Protein 1RFE (pdb70)

Structure (mmCIF, N/CA/C/O backbone):
data_1RFE
#
_entry.id   1RFE
#
_cell.length_a   49.309
_cell.length_b   49.309
_cell.length_c   132.588
_cell.angle_alpha   90.00
_cell.angle_beta   90.00
_cell.angle_gamma   90.00
#
_symmetry.space_group_name_H-M   'P 43 2 2'
#
loop_
_entity.id
_entity.type
_entity.pdbx_description
1 polymer 'hypothetical protein Rv2991'
2 water water
#
loop_
_atom_site.group_PDB
_atom_site.id
_atom_site.type_symbol
_atom_site.label_atom_id
_atom_site.label_alt_id
_atom_site.label_comp_id
_atom_site.label_asym_id
_atom_site.label_entity_id
_atom_site.label_seq_id
_atom_site.pdbx_PDB_ins_code
_atom_site.Cartn_x
_atom_site.Cartn_y
_atom_site.Cartn_z
_atom_site.occupancy
_atom_site.B_iso_or_equiv
_atom_site.auth_seq_id
_atom_site.auth_comp_id
_atom_site.auth_asym_id
_atom_site.auth_atom_id
_atom_site.pdbx_PDB_model_num
ATOM 1 N N . THR A 1 2 ? 9.076 11.629 -5.261 1.00 59.29 3 THR A N 1
ATOM 2 C CA . THR A 1 2 ? 8.838 11.514 -6.733 1.00 58.88 3 THR A CA 1
ATOM 3 C C . THR A 1 2 ? 8.512 10.076 -7.207 1.00 58.85 3 THR A C 1
ATOM 4 O O . THR A 1 2 ? 9.239 9.517 -8.046 1.00 58.86 3 THR A O 1
ATOM 5 N N . LYS A 1 3 ? 7.425 9.494 -6.674 1.00 58.00 4 LYS A N 1
ATOM 6 C CA . LYS A 1 3 ? 6.833 8.256 -7.211 1.00 56.87 4 LYS A CA 1
ATOM 7 C C . LYS A 1 3 ? 6.299 7.197 -6.207 1.00 55.65 4 LYS A C 1
ATOM 8 O O . LYS A 1 3 ? 5.606 7.505 -5.232 1.00 56.21 4 LYS A O 1
ATOM 9 N N . GLN A 1 4 ? 6.655 5.947 -6.491 1.00 53.91 5 GLN A N 1
ATOM 10 C CA . GLN A 1 4 ? 6.316 4.720 -5.725 1.00 52.37 5 GLN A CA 1
ATOM 11 C C . GLN A 1 4 ? 5.362 3.934 -6.592 1.00 51.18 5 GLN A C 1
ATOM 12 O O . GLN A 1 4 ? 4.170 4.239 -6.650 1.00 50.72 5 GLN A O 1
ATOM 18 N N . ARG A 1 5 ? 5.910 2.941 -7.277 1.00 49.70 6 ARG A N 1
ATOM 19 C CA . ARG A 1 5 ? 5.122 2.034 -8.087 1.00 49.28 6 ARG A CA 1
ATOM 20 C C . ARG A 1 5 ? 4.183 1.243 -7.174 1.00 47.55 6 ARG A C 1
ATOM 21 O O . ARG A 1 5 ? 4.564 0.784 -6.094 1.00 47.55 6 ARG A O 1
ATOM 29 N N . ALA A 1 6 ? 2.937 1.128 -7.590 1.00 45.92 7 ALA A N 1
ATOM 30 C CA . ALA A 1 6 ? 1.939 0.418 -6.793 1.00 44.90 7 ALA A CA 1
ATOM 31 C C . ALA A 1 6 ? 2.122 -1.106 -6.933 1.00 43.35 7 ALA A C 1
ATOM 32 O O . ALA A 1 6 ? 1.745 -1.858 -6.033 1.00 43.85 7 ALA A O 1
ATOM 34 N N . ASP A 1 7 ? 2.721 -1.550 -8.040 1.00 41.21 8 ASP A N 1
ATOM 35 C CA . ASP A 1 7 ? 2.811 -2.980 -8.305 1.00 40.59 8 ASP A CA 1
ATOM 36 C C . ASP A 1 7 ? 3.850 -3.690 -7.452 1.00 38.71 8 ASP A C 1
ATOM 37 O O . ASP A 1 7 ? 3.624 -4.860 -7.114 1.00 38.42 8 ASP A O 1
ATOM 42 N N . ILE A 1 8 ? 4.949 -2.994 -7.097 1.00 35.06 9 ILE A N 1
ATOM 43 C CA . ILE A 1 8 ? 6.083 -3.635 -6.426 1.00 33.20 9 ILE A CA 1
ATOM 44 C C . ILE A 1 8 ? 6.337 -3.106 -5.002 1.00 30.97 9 ILE A C 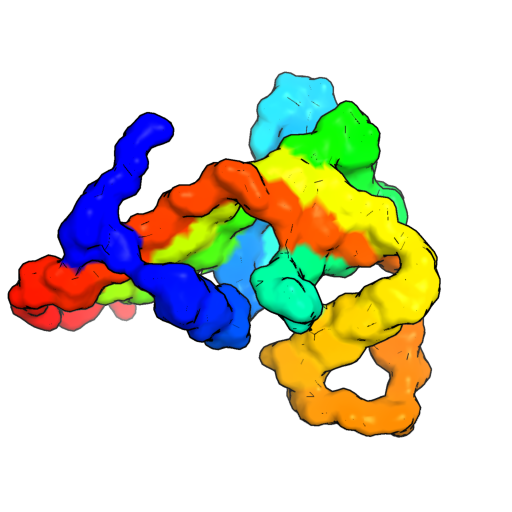1
ATOM 45 O O . ILE A 1 8 ? 7.229 -3.601 -4.330 1.00 28.96 9 ILE A O 1
ATOM 50 N N . VAL A 1 9 ? 5.564 -2.115 -4.570 1.00 29.44 10 VAL A N 1
ATOM 51 C CA . VAL A 1 9 ? 5.578 -1.629 -3.194 1.00 29.59 10 VAL A CA 1
ATOM 52 C C . VAL A 1 9 ? 5.372 -2.741 -2.173 1.00 29.61 10 VAL A C 1
ATOM 53 O O . VAL A 1 9 ? 4.620 -3.695 -2.387 1.00 28.79 10 VAL A O 1
ATOM 65 N N . SER A 1 11 ? 4.144 -3.718 1.692 1.00 28.67 12 SER A N 1
ATOM 66 C CA . SER A 1 11 ? 3.307 -3.279 2.822 1.00 29.38 12 SER A CA 1
ATOM 67 C C . SER A 1 11 ? 4.125 -2.867 4.043 1.00 29.44 12 SER A C 1
ATOM 68 O O . SER A 1 11 ? 5.287 -3.263 4.237 1.00 28.39 12 SER A O 1
ATOM 71 N N . GLU A 1 12 ? 3.499 -2.070 4.879 1.00 30.69 13 GLU A N 1
ATOM 72 C CA . GLU A 1 12 ? 4.093 -1.690 6.149 1.00 32.22 13 GLU A CA 1
ATOM 73 C C . GLU A 1 12 ? 4.653 -2.909 6.867 1.00 31.53 13 GLU A C 1
ATOM 74 O O . GLU A 1 12 ? 5.770 -2.875 7.389 1.00 31.86 13 GLU A O 1
ATOM 80 N N . ALA A 1 13 ? 3.894 -3.995 6.872 1.00 30.85 14 ALA A N 1
ATOM 81 C CA . ALA A 1 13 ? 4.293 -5.162 7.615 1.00 31.31 14 ALA A CA 1
ATOM 82 C C . ALA A 1 13 ? 5.437 -5.893 6.934 1.00 29.27 14 ALA A C 1
ATOM 83 O O . ALA A 1 13 ? 6.275 -6.435 7.587 1.00 29.98 14 ALA A O 1
ATOM 85 N N . GLU A 1 14 ? 5.450 -5.934 5.616 1.00 28.74 15 GLU A N 1
ATOM 86 C CA . GLU A 1 14 ? 6.562 -6.561 4.865 1.00 27.18 15 GLU A CA 1
ATOM 87 C C . GLU A 1 14 ? 7.889 -5.809 5.059 1.00 26.04 15 GLU A C 1
ATOM 88 O O . GLU A 1 14 ? 8.928 -6.412 5.207 1.00 25.96 15 GLU A O 1
ATOM 94 N N . ILE A 1 15 ? 7.820 -4.491 5.118 1.00 25.15 16 ILE A N 1
ATOM 95 C CA . ILE A 1 15 ? 8.992 -3.635 5.350 1.00 24.88 16 ILE A CA 1
ATOM 96 C C . ILE A 1 15 ? 9.530 -3.913 6.745 1.00 24.59 16 ILE A C 1
ATOM 97 O O . ILE A 1 15 ? 10.718 -4.169 6.924 1.00 23.49 16 ILE A O 1
ATOM 102 N N . ALA A 1 16 ? 8.642 -3.912 7.722 1.00 25.11 17 ALA A N 1
ATOM 103 C CA . ALA A 1 16 ? 9.014 -4.307 9.090 1.00 26.10 17 ALA A CA 1
ATOM 104 C C . ALA A 1 16 ? 9.784 -5.633 9.148 1.00 26.71 17 ALA A C 1
ATOM 105 O O . ALA A 1 16 ? 10.863 -5.662 9.691 1.00 26.90 17 ALA A O 1
ATOM 107 N N . ASP A 1 17 ? 9.249 -6.693 8.535 1.00 27.64 18 ASP A N 1
ATOM 108 C CA . ASP A 1 17 ? 9.916 -7.990 8.446 1.00 28.10 18 ASP A CA 1
ATOM 109 C C . ASP A 1 17 ? 11.257 -7.900 7.773 1.00 26.49 18 ASP A C 1
ATOM 110 O O . ASP A 1 17 ? 12.204 -8.516 8.222 1.00 25.29 18 ASP A O 1
ATOM 115 N N . PHE A 1 18 ? 11.348 -7.096 6.722 1.00 26.12 19 PHE A N 1
ATOM 116 C CA . PHE A 1 18 ? 12.578 -6.962 5.951 1.00 24.67 19 PHE A CA 1
ATOM 117 C C . PHE A 1 18 ? 13.672 -6.234 6.787 1.00 23.60 19 PHE A C 1
ATOM 118 O O . PHE A 1 18 ? 14.825 -6.640 6.792 1.00 22.87 19 PHE A O 1
ATOM 126 N N . VAL A 1 19 ? 13.291 -5.189 7.502 1.00 22.80 20 VAL A N 1
ATOM 127 C CA . VAL A 1 19 ? 14.221 -4.464 8.394 1.00 23.40 20 VAL A CA 1
ATOM 128 C C . VAL A 1 19 ? 14.727 -5.399 9.522 1.00 23.10 20 VAL A C 1
ATOM 129 O O . VAL A 1 19 ? 15.896 -5.365 9.863 1.00 23.45 20 VAL A O 1
ATOM 133 N N . ASN A 1 20 ? 13.836 -6.209 10.111 1.00 22.74 21 ASN A N 1
ATOM 134 C CA . ASN A 1 20 ? 14.224 -7.187 11.124 1.00 22.61 21 ASN A CA 1
ATOM 135 C C . ASN A 1 20 ? 15.061 -8.313 10.581 1.00 22.49 21 ASN A C 1
ATOM 136 O O . ASN A 1 20 ? 15.975 -8.782 11.262 1.00 23.19 21 ASN A O 1
ATOM 141 N N . SER A 1 21 ? 14.795 -8.728 9.346 1.00 21.90 22 SER A N 1
ATOM 142 C CA . SER A 1 21 ? 15.534 -9.820 8.736 1.00 23.22 22 SER A CA 1
ATOM 143 C C . SER A 1 21 ? 16.891 -9.488 8.153 1.00 22.91 22 SER A C 1
ATOM 144 O O . SER A 1 21 ? 17.786 -10.326 8.201 1.00 24.43 22 SER A O 1
ATOM 147 N N . SER A 1 22 ? 17.050 -8.288 7.622 1.00 22.27 23 SER A N 1
ATOM 148 C CA . SER A 1 22 ? 18.330 -7.861 7.044 1.00 21.41 23 SER A CA 1
ATOM 149 C C . SER A 1 22 ? 19.411 -7.648 8.104 1.00 21.65 23 SER A C 1
ATOM 150 O O . SER A 1 22 ? 19.118 -7.486 9.319 1.00 22.79 23 SER A O 1
ATOM 153 N N . ARG A 1 23 ? 20.661 -7.670 7.646 1.00 20.67 24 ARG A N 1
ATOM 154 C CA . ARG A 1 23 ? 21.843 -7.501 8.485 1.00 21.06 24 ARG A CA 1
ATOM 155 C C . ARG A 1 23 ? 22.611 -6.202 8.281 1.00 22.39 24 ARG A C 1
ATOM 156 O O . ARG A 1 23 ? 23.198 -5.613 9.235 1.00 22.28 24 ARG A O 1
ATOM 164 N N . THR A 1 24 ? 22.670 -5.796 7.019 1.00 23.35 25 THR A N 1
ATOM 165 C CA . THR A 1 24 ? 23.482 -4.656 6.586 1.00 23.66 25 THR A CA 1
ATOM 166 C C . THR A 1 24 ? 22.718 -3.722 5.693 1.00 22.94 25 THR A C 1
ATOM 167 O O . THR A 1 24 ? 22.124 -4.140 4.728 1.00 25.05 25 THR A O 1
ATOM 171 N N . GLY A 1 25 ? 22.763 -2.436 6.012 1.00 21.54 26 GLY A N 1
ATOM 172 C CA . GLY A 1 25 ? 22.358 -1.408 5.094 1.00 21.58 26 GLY A CA 1
ATOM 173 C C . GLY A 1 25 ? 23.479 -0.414 4.845 1.00 20.31 26 GLY A C 1
ATOM 174 O O . GLY A 1 25 ? 24.524 -0.513 5.416 1.00 18.56 26 GLY A O 1
ATOM 175 N N . THR A 1 26 ? 23.207 0.527 3.955 1.00 20.29 27 THR A N 1
ATOM 176 C CA . THR A 1 26 ? 24.061 1.656 3.641 1.00 18.80 27 THR A CA 1
ATOM 177 C C . THR A 1 26 ? 23.481 2.960 4.164 1.00 19.95 27 THR A C 1
ATOM 178 O O . THR A 1 26 ? 22.382 3.348 3.804 1.00 16.10 27 THR A O 1
ATOM 182 N N . LEU A 1 27 ? 24.266 3.637 5.021 1.00 18.76 28 LEU A N 1
ATOM 183 C CA . LEU A 1 27 ? 23.914 4.911 5.554 1.00 17.74 28 LEU A CA 1
ATOM 184 C C . LEU A 1 27 ? 24.624 5.970 4.733 1.00 17.63 28 LEU A C 1
ATOM 185 O O . LEU A 1 27 ? 25.761 5.784 4.358 1.00 14.08 28 LEU A O 1
ATOM 190 N N . ALA A 1 28 ? 23.912 7.043 4.400 1.00 17.43 29 ALA A N 1
ATOM 191 C CA . ALA A 1 28 ? 24.528 8.249 3.863 1.00 18.54 29 ALA A CA 1
ATOM 192 C C . ALA A 1 28 ? 24.287 9.400 4.838 1.00 18.96 29 ALA A C 1
ATOM 193 O O . ALA A 1 28 ? 23.150 9.708 5.143 1.00 19.78 29 ALA A O 1
ATOM 195 N N . THR A 1 29 ? 25.344 10.071 5.241 1.00 18.62 30 THR A N 1
ATOM 196 C CA . THR A 1 29 ? 25.237 11.394 5.882 1.00 19.09 30 THR A CA 1
ATOM 197 C C . THR A 1 29 ? 25.844 12.452 4.958 1.00 18.57 30 THR A C 1
ATOM 198 O O . THR A 1 29 ? 26.430 12.155 3.883 1.00 19.57 30 THR A O 1
ATOM 202 N N . ILE A 1 30 ? 25.723 13.700 5.347 1.00 18.17 31 ILE A N 1
ATOM 203 C CA . ILE A 1 30 ? 26.118 14.769 4.472 1.00 18.42 31 ILE A CA 1
ATOM 204 C C . ILE A 1 30 ? 27.446 15.324 4.982 1.00 19.14 31 ILE A C 1
ATOM 205 O O . ILE A 1 30 ? 27.517 15.770 6.089 1.00 15.22 31 ILE A O 1
ATOM 210 N N . GLY A 1 31 ? 28.496 15.231 4.171 1.00 20.39 32 GLY A N 1
ATOM 211 C CA . GLY A 1 31 ? 29.772 15.776 4.561 1.00 21.37 32 GLY A CA 1
ATOM 212 C C . GLY A 1 31 ? 29.730 17.278 4.671 1.00 21.16 32 GLY A C 1
ATOM 213 O O . GLY A 1 31 ? 28.805 17.905 4.190 1.00 18.02 32 GLY A O 1
ATOM 214 N N . PRO A 1 32 ? 30.762 17.863 5.271 1.00 23.94 33 PRO A N 1
ATOM 215 C CA . PRO A 1 32 ? 30.805 19.319 5.462 1.00 24.62 33 PRO A CA 1
ATOM 216 C C . PRO A 1 32 ? 30.792 20.156 4.183 1.00 24.35 33 PRO A C 1
ATOM 217 O O . PRO A 1 32 ? 30.407 21.329 4.243 1.00 24.31 33 PRO A O 1
ATOM 221 N N . ASP A 1 33 ? 31.196 19.585 3.058 1.00 24.23 34 ASP A N 1
ATOM 222 C CA . ASP A 1 33 ? 31.100 20.292 1.742 1.00 23.94 34 ASP A CA 1
ATOM 223 C C . ASP A 1 33 ? 29.927 19.804 0.889 1.00 22.98 34 ASP A C 1
ATOM 224 O O . ASP A 1 33 ? 29.839 20.113 -0.306 1.00 20.65 34 ASP A O 1
ATOM 229 N N . GLY A 1 34 ? 28.999 19.083 1.529 1.00 20.92 35 GLY A N 1
ATOM 230 C CA . GLY A 1 34 ? 27.848 18.568 0.863 1.00 21.22 35 GLY A CA 1
ATOM 231 C C . GLY A 1 34 ? 27.970 17.188 0.247 1.00 21.43 35 GLY A C 1
ATOM 232 O O . GLY A 1 34 ? 26.961 16.629 -0.208 1.00 22.94 35 GLY A O 1
ATOM 233 N N . GLN A 1 35 ? 29.183 16.652 0.194 1.00 20.70 36 GLN A N 1
ATOM 234 C CA . GLN A 1 35 ? 29.475 15.293 -0.333 1.00 20.19 36 GLN A CA 1
ATOM 235 C C . GLN A 1 35 ? 28.809 14.192 0.445 1.00 20.15 36 GLN A C 1
ATOM 236 O O . GLN A 1 35 ? 28.969 14.146 1.638 1.00 21.32 36 GLN A O 1
ATOM 242 N N . PRO A 1 36 ? 28.078 13.285 -0.208 1.00 19.49 37 PRO A N 1
ATOM 243 C CA . PRO A 1 36 ? 27.494 12.175 0.522 1.00 19.22 37 PRO A CA 1
ATOM 244 C C . PRO A 1 36 ? 28.584 11.232 1.064 1.00 19.01 37 PRO A C 1
ATOM 245 O O . PRO A 1 36 ? 29.493 10.865 0.342 1.00 18.87 37 PRO A O 1
ATOM 249 N N A HIS A 1 37 ? 28.499 10.928 2.349 0.65 18.56 38 HIS A N 1
ATOM 250 N N B HIS A 1 37 ? 28.487 10.914 2.350 0.35 18.71 38 HIS A N 1
ATOM 251 C CA A HIS A 1 37 ? 29.486 10.101 3.022 0.65 19.72 38 HIS A CA 1
ATOM 252 C CA B HIS A 1 37 ? 29.470 10.100 3.057 0.35 19.24 38 HIS A CA 1
ATOM 253 C C A HIS A 1 37 ? 28.799 8.777 3.274 0.65 19.59 38 HIS A C 1
ATOM 254 C C B HIS A 1 37 ? 28.807 8.758 3.302 0.35 19.35 38 HIS A C 1
ATOM 255 O O A HIS A 1 37 ? 27.811 8.737 4.005 0.65 19.12 38 HIS A O 1
ATOM 256 O O B HIS A 1 37 ? 27.839 8.681 4.058 0.35 19.23 38 HIS A O 1
ATOM 269 N N . LEU A 1 38 ? 29.328 7.706 2.664 1.00 19.52 39 LEU A N 1
ATOM 270 C CA . LEU A 1 38 ? 28.699 6.392 2.727 1.00 18.94 39 LEU A CA 1
ATOM 271 C C . LEU A 1 38 ? 29.408 5.386 3.616 1.00 19.93 39 LEU A C 1
ATOM 272 O O . LEU A 1 38 ? 30.622 5.235 3.525 1.00 19.19 39 LEU A O 1
ATOM 277 N N . THR A 1 39 ? 28.644 4.649 4.438 1.00 19.69 40 THR A N 1
ATOM 278 C CA . THR A 1 39 ? 29.209 3.556 5.254 1.00 19.25 40 THR A CA 1
ATOM 279 C C . THR A 1 39 ? 28.235 2.378 5.258 1.00 20.37 40 THR A C 1
ATOM 280 O O . THR A 1 39 ? 27.033 2.569 5.166 1.00 19.13 40 THR A O 1
ATOM 287 N N . ALA A 1 40 ? 28.756 1.144 5.279 1.00 21.02 41 ALA A N 1
ATOM 288 C CA . ALA A 1 40 ? 27.938 -0.044 5.409 1.00 21.91 41 ALA A CA 1
ATOM 289 C C . ALA A 1 40 ? 27.828 -0.370 6.919 1.00 22.04 41 ALA A C 1
ATOM 290 O O . ALA A 1 40 ? 28.841 -0.530 7.582 1.00 23.45 41 ALA A O 1
ATOM 300 N N . TRP A 1 42 ? 25.906 -2.417 10.310 1.00 20.00 43 TRP A N 1
ATOM 301 C CA . TRP A 1 42 ? 24.984 -3.229 11.094 1.00 20.15 43 TRP A CA 1
ATOM 302 C C . TRP A 1 42 ? 24.143 -2.317 11.947 1.00 20.03 43 TRP A C 1
ATOM 303 O O . TRP A 1 42 ? 24.473 -1.156 12.142 1.00 20.87 43 TRP A O 1
ATOM 314 N N . TYR A 1 43 ? 23.036 -2.834 12.442 1.00 20.06 44 TYR A N 1
ATOM 315 C CA . TYR A 1 43 ? 22.111 -1.965 13.145 1.00 18.55 44 TYR A CA 1
ATOM 316 C C . TYR A 1 43 ? 21.282 -2.644 14.175 1.00 18.51 44 TYR A C 1
ATOM 317 O O . TYR A 1 43 ? 21.153 -3.910 14.216 1.00 19.55 44 TYR A O 1
ATOM 326 N N . ALA A 1 44 ? 20.723 -1.786 15.021 1.00 17.72 45 ALA A N 1
ATOM 327 C CA . ALA A 1 44 ? 19.707 -2.160 15.979 1.00 18.60 45 ALA A CA 1
ATOM 328 C C . ALA A 1 44 ? 18.318 -1.820 15.477 1.00 19.61 45 ALA A C 1
ATOM 329 O O . ALA A 1 44 ? 18.142 -0.937 14.610 1.00 21.10 45 ALA A O 1
ATOM 331 N N . VAL A 1 45 ? 17.334 -2.539 16.019 1.00 20.93 46 VAL A N 1
ATOM 332 C CA . VAL A 1 45 ? 15.916 -2.263 15.774 1.00 20.81 46 VAL A CA 1
ATOM 333 C C . VAL A 1 45 ? 15.169 -2.161 17.099 1.00 22.65 46 VAL A C 1
ATOM 334 O O . VAL A 1 45 ? 15.130 -3.130 17.882 1.00 23.45 46 VAL A O 1
ATOM 338 N N . ILE A 1 46 ? 14.575 -1.012 17.365 1.00 23.70 47 ILE A N 1
ATOM 339 C CA . ILE A 1 46 ? 13.898 -0.761 18.637 1.00 25.05 47 ILE A CA 1
ATOM 340 C C . ILE A 1 46 ? 12.549 -0.062 18.402 1.00 26.54 47 ILE A C 1
ATOM 341 O O . ILE A 1 46 ? 12.507 1.009 17.821 1.00 24.79 47 ILE A O 1
ATOM 346 N N . ASP A 1 47 ? 11.455 -0.706 18.836 1.00 28.00 48 ASP A N 1
ATOM 347 C CA . ASP A 1 47 ? 10.096 -0.175 18.656 1.00 30.08 48 ASP A CA 1
ATOM 348 C C . ASP A 1 47 ? 9.820 0.227 17.207 1.00 29.60 48 ASP A C 1
ATOM 349 O O . ASP A 1 47 ? 9.269 1.307 16.937 1.00 30.85 48 ASP A O 1
ATOM 354 N N . GLY A 1 48 ? 10.243 -0.634 16.295 1.00 27.92 49 GLY A N 1
ATOM 355 C CA . GLY A 1 48 ? 10.052 -0.431 14.880 1.00 27.47 49 GLY A CA 1
ATOM 356 C C . GLY A 1 48 ? 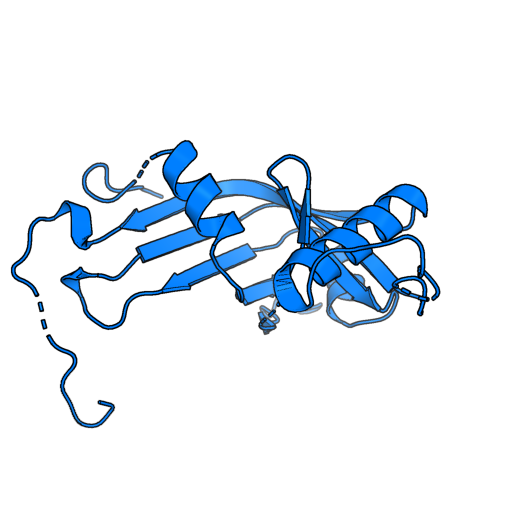11.088 0.409 14.151 1.00 26.13 49 GLY A C 1
ATOM 357 O O . GLY A 1 48 ? 11.003 0.551 12.927 1.00 27.14 49 GLY A O 1
ATOM 358 N N . GLU A 1 49 ? 12.034 1.001 14.862 1.00 24.57 50 GLU A N 1
ATOM 359 C CA . GLU A 1 49 ? 12.912 2.011 14.257 1.00 24.79 50 GLU A CA 1
ATOM 360 C C . GLU A 1 49 ? 14.343 1.534 14.232 1.00 23.30 50 GLU A C 1
ATOM 361 O O . GLU A 1 49 ? 14.779 0.869 15.168 1.00 20.69 50 GLU A O 1
ATOM 367 N N . ILE A 1 50 ? 15.056 1.901 13.174 1.00 22.30 51 ILE A N 1
ATOM 368 C CA . ILE A 1 50 ? 16.462 1.618 13.019 1.00 21.70 51 ILE A CA 1
ATOM 369 C C . ILE A 1 50 ? 17.289 2.602 13.846 1.00 21.74 51 ILE A C 1
ATOM 370 O O . ILE A 1 50 ? 17.046 3.811 13.800 1.00 20.12 51 ILE A O 1
ATOM 375 N N . TRP A 1 51 ? 18.223 2.024 14.615 1.00 19.11 52 TRP A N 1
ATOM 376 C CA . TRP A 1 51 ? 19.236 2.743 15.367 1.00 18.94 52 TRP A CA 1
ATOM 377 C C . TRP A 1 51 ? 20.609 2.226 15.033 1.00 18.92 52 TRP A C 1
ATOM 378 O O . TRP A 1 51 ? 20.803 1.020 14.851 1.00 17.76 52 TRP A O 1
ATOM 389 N N . LEU A 1 52 ? 21.564 3.150 15.066 1.00 21.16 53 LEU A N 1
ATOM 390 C CA . LEU A 1 52 ? 22.940 2.872 14.841 1.00 23.01 53 LEU A CA 1
ATOM 391 C C . LEU A 1 52 ? 23.725 3.215 16.089 1.00 23.89 53 LEU A C 1
ATOM 392 O O . LEU A 1 52 ? 23.229 3.928 16.971 1.00 24.08 53 LEU A O 1
ATOM 397 N N . GLU A 1 53 ? 24.933 2.636 16.186 1.00 24.05 54 GLU A N 1
ATOM 398 C CA . GLU A 1 53 ? 25.876 3.026 17.231 1.00 25.31 54 GLU A CA 1
ATOM 399 C C . GLU A 1 53 ? 27.133 3.497 16.553 1.00 25.25 54 GLU A C 1
ATOM 400 O O . GLU A 1 53 ? 27.536 2.900 15.563 1.00 26.00 54 GLU A O 1
ATOM 405 N N . THR A 1 54 ? 27.719 4.574 17.043 1.00 23.97 55 THR A N 1
ATOM 406 C CA . THR A 1 54 ? 28.938 5.097 16.464 1.00 24.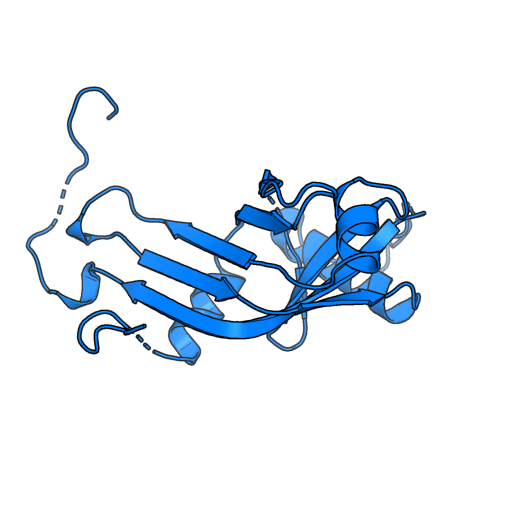90 55 THR A CA 1
ATOM 407 C C . THR A 1 54 ? 29.769 5.815 17.554 1.00 25.35 55 THR A C 1
ATOM 408 O O . THR A 1 54 ? 29.242 6.230 18.598 1.00 24.32 55 THR A O 1
ATOM 412 N N . LYS A 1 55 ? 31.064 5.999 17.336 1.00 26.12 56 LYS A N 1
ATOM 413 C CA . LYS A 1 55 ? 31.830 6.729 18.345 1.00 27.31 56 LYS A CA 1
ATOM 414 C C . LYS A 1 55 ? 31.297 8.170 18.402 1.00 27.73 56 LYS A C 1
ATOM 415 O O . LYS A 1 55 ? 30.889 8.721 17.373 1.00 27.22 56 LYS A O 1
ATOM 419 N N . ALA A 1 56 ? 31.238 8.751 19.595 1.00 28.76 57 ALA A N 1
ATOM 420 C CA . ALA A 1 56 ? 30.823 10.153 19.757 1.00 29.95 57 ALA A CA 1
ATOM 421 C C . ALA A 1 56 ? 31.535 11.099 18.781 1.00 30.55 57 ALA A C 1
ATOM 422 O O . ALA A 1 56 ? 30.927 12.043 18.304 1.00 29.78 57 ALA A O 1
ATOM 424 N N . LYS A 1 57 ? 32.806 10.829 18.455 1.00 30.86 58 LYS A N 1
ATOM 425 C CA . LYS A 1 57 ? 33.575 11.729 17.552 1.00 31.08 58 LYS A CA 1
ATOM 426 C C . LYS A 1 57 ? 33.830 11.163 16.158 1.00 29.22 58 LYS A C 1
ATOM 427 O O . LYS A 1 57 ? 34.681 11.638 15.448 1.00 28.38 58 LYS A O 1
ATOM 433 N N . SER A 1 58 ? 33.070 10.159 15.739 1.00 28.40 59 SER A N 1
ATOM 434 C CA . SER A 1 58 ? 33.227 9.610 14.398 1.00 27.65 59 SER A CA 1
ATOM 435 C C . SER A 1 58 ? 32.741 10.605 13.340 1.00 28.82 59 SER A C 1
ATOM 436 O O . SER A 1 58 ? 31.868 11.456 13.613 1.00 28.89 59 SER A O 1
ATOM 439 N N . GLN A 1 59 ? 33.218 10.445 12.110 1.00 28.53 60 GLN A N 1
ATOM 440 C CA . GLN A 1 59 ? 32.779 11.336 11.054 1.00 29.97 60 GLN A CA 1
ATOM 441 C C . GLN A 1 59 ? 31.245 11.425 10.945 1.00 29.14 60 GLN A C 1
ATOM 442 O O . GLN A 1 59 ? 30.701 12.513 10.677 1.00 29.16 60 GLN A O 1
ATOM 448 N N . LYS A 1 60 ? 30.566 10.303 11.121 1.00 29.39 61 LYS A N 1
ATOM 449 C CA . LYS A 1 60 ? 29.151 10.277 10.903 1.00 30.28 61 LYS A CA 1
ATOM 450 C C . LYS A 1 60 ? 28.406 11.069 11.985 1.00 30.23 61 LYS A C 1
ATOM 451 O O . LYS A 1 60 ? 27.465 11.824 11.665 1.00 29.08 61 LYS A O 1
ATOM 457 N N . ALA A 1 61 ? 28.892 10.984 13.225 1.00 29.97 62 ALA A N 1
ATOM 458 C CA . ALA A 1 61 ? 28.315 11.743 14.333 1.00 30.62 62 ALA A CA 1
ATOM 459 C C . ALA A 1 61 ? 28.551 13.253 14.168 1.00 29.59 62 ALA A C 1
ATOM 460 O O . ALA A 1 61 ? 27.671 14.039 14.447 1.00 30.66 62 ALA A O 1
ATOM 462 N N . VAL A 1 62 ? 29.729 13.617 13.697 1.00 29.33 63 VAL A N 1
ATOM 463 C CA . VAL A 1 62 ? 30.073 15.006 13.374 1.00 29.33 63 VAL A CA 1
ATOM 464 C C . VAL A 1 62 ? 29.241 15.547 12.207 1.00 27.45 63 VAL A C 1
ATOM 465 O O . VAL A 1 62 ? 28.638 16.608 12.323 1.00 26.89 63 VAL A O 1
ATOM 469 N N . ASN A 1 63 ? 29.079 14.759 11.148 1.00 27.06 64 ASN A N 1
ATOM 470 C CA . ASN A 1 63 ? 28.190 15.165 10.056 1.00 26.25 64 ASN A CA 1
ATOM 471 C C . ASN A 1 63 ? 26.789 15.382 10.577 1.00 26.62 64 ASN A C 1
ATOM 472 O O . ASN A 1 63 ? 26.074 16.347 10.226 1.00 25.14 64 ASN A O 1
ATOM 477 N N . LEU A 1 64 ? 26.375 14.493 11.459 1.00 27.02 65 LEU A N 1
ATOM 478 C CA . LEU A 1 64 ? 24.984 14.493 11.825 1.00 28.05 65 LEU A CA 1
ATOM 479 C C . LEU A 1 64 ? 24.542 15.617 12.788 1.00 28.18 65 LEU A C 1
ATOM 480 O O . LEU A 1 64 ? 23.388 15.967 12.821 1.00 27.32 65 LEU A O 1
ATOM 485 N N . ARG A 1 65 ? 25.453 16.126 13.576 1.00 29.72 66 ARG A N 1
ATOM 486 C CA . ARG A 1 65 ? 25.147 17.205 14.508 1.00 31.56 66 ARG A CA 1
ATOM 487 C C . ARG A 1 65 ? 25.068 18.489 13.716 1.00 31.80 66 ARG A C 1
ATOM 488 O O . ARG A 1 65 ? 24.254 19.368 14.037 1.00 32.69 66 ARG A O 1
ATOM 496 N N . ARG A 1 66 ? 25.912 18.579 12.685 1.00 31.58 67 ARG A N 1
ATOM 497 C CA . ARG A 1 66 ? 25.964 19.725 11.767 1.00 30.93 67 ARG A CA 1
ATOM 498 C C . ARG A 1 66 ? 24.750 19.730 10.841 1.00 29.72 67 ARG A C 1
ATOM 499 O O . ARG A 1 66 ? 24.202 20.771 10.564 1.00 30.4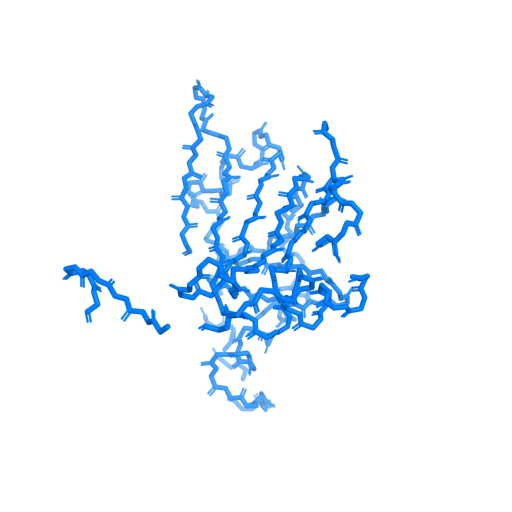5 67 ARG A O 1
ATOM 503 N N . ASP A 1 67 ? 24.314 18.543 10.405 1.00 28.35 68 ASP A N 1
ATOM 504 C CA . ASP A 1 67 ? 23.187 18.409 9.507 1.00 26.77 68 ASP A CA 1
ATOM 505 C C . ASP A 1 67 ? 22.481 17.044 9.735 1.00 25.87 68 ASP A C 1
ATOM 506 O O . ASP A 1 67 ? 22.992 16.016 9.306 1.00 26.87 68 ASP A O 1
ATOM 511 N N . PRO A 1 68 ? 21.290 17.034 10.335 1.00 25.47 69 PRO A N 1
ATOM 512 C CA . PRO A 1 68 ? 20.666 15.778 10.777 1.00 24.48 69 PRO A CA 1
ATOM 513 C C . PRO A 1 68 ? 20.143 14.901 9.651 1.00 23.05 69 PRO A C 1
ATOM 514 O O . PRO A 1 68 ? 19.657 13.840 9.946 1.00 22.45 69 PRO A O 1
ATOM 518 N N . ARG A 1 69 ? 20.180 15.369 8.410 1.00 22.74 70 ARG A N 1
ATOM 519 C CA . ARG A 1 69 ? 19.585 14.667 7.284 1.00 22.33 70 ARG A CA 1
ATOM 520 C C . ARG A 1 69 ? 20.394 13.392 6.969 1.00 21.59 70 ARG A C 1
ATOM 521 O O . ARG A 1 69 ? 21.622 13.407 6.932 1.00 20.89 70 ARG A O 1
ATOM 529 N N . VAL A 1 70 ? 19.670 12.289 6.843 1.00 22.10 71 VAL A N 1
ATOM 530 C CA . VAL A 1 70 ? 20.231 10.976 6.573 1.00 21.89 71 VAL A CA 1
ATOM 531 C C . VAL A 1 70 ? 19.436 10.241 5.528 1.00 21.23 71 VAL A C 1
ATOM 532 O O . VAL A 1 70 ? 18.216 10.492 5.343 1.00 20.62 71 VAL A O 1
ATOM 536 N N . SER A 1 71 ? 20.119 9.324 4.845 1.00 20.35 72 SER A N 1
ATOM 537 C CA . SER A 1 71 ? 19.451 8.304 4.043 1.00 20.77 72 SER A CA 1
ATOM 538 C C . SER A 1 71 ? 19.966 6.942 4.432 1.00 20.00 72 SER A C 1
ATOM 539 O O . SER A 1 71 ? 21.151 6.788 4.825 1.00 20.00 72 SER A O 1
ATOM 542 N N . PHE A 1 72 ? 19.100 5.938 4.331 1.00 18.73 73 PHE A N 1
ATOM 543 C CA . PHE A 1 72 ? 19.524 4.575 4.700 1.00 18.73 73 PHE A CA 1
ATOM 544 C C . PHE A 1 72 ? 18.855 3.618 3.755 1.00 18.28 73 PHE A C 1
ATOM 545 O O . PHE A 1 72 ? 17.651 3.708 3.550 1.00 18.77 73 PHE A O 1
ATOM 553 N N . LEU A 1 73 ? 19.635 2.684 3.194 1.00 18.15 74 LEU A N 1
ATOM 554 C CA . LEU A 1 73 ? 19.157 1.769 2.167 1.00 19.11 74 LEU A CA 1
ATOM 555 C C . LEU A 1 73 ? 19.460 0.303 2.523 1.00 19.31 74 LEU A C 1
ATOM 556 O O . LEU A 1 73 ? 20.584 -0.047 2.849 1.00 18.27 74 LEU A O 1
ATOM 561 N N . LEU A 1 74 ? 18.429 -0.526 2.436 1.00 19.80 75 LEU A N 1
ATOM 562 C CA . LEU A 1 74 ? 18.516 -1.964 2.571 1.00 21.03 75 LEU A CA 1
ATOM 563 C C . LEU A 1 74 ? 18.092 -2.610 1.266 1.00 23.04 75 LEU A C 1
ATOM 564 O O . LEU A 1 74 ? 17.085 -2.232 0.695 1.00 24.79 75 LEU A O 1
ATOM 569 N N . GLU A 1 75 ? 18.807 -3.641 0.848 1.00 23.14 76 GLU A N 1
ATOM 570 C CA . GLU A 1 75 ? 18.528 -4.288 -0.399 1.00 25.74 76 GLU A CA 1
ATOM 571 C C . GLU A 1 75 ? 19.007 -5.719 -0.375 1.00 24.90 76 GLU A C 1
ATOM 572 O O . GLU A 1 75 ? 20.060 -6.028 0.224 1.00 23.91 76 GLU A O 1
ATOM 578 N N . ASP A 1 76 ? 18.247 -6.608 -1.016 1.00 24.35 77 ASP A N 1
ATOM 579 C CA . ASP A 1 76 ? 18.810 -7.894 -1.335 1.00 25.30 77 ASP A CA 1
ATOM 580 C C . ASP A 1 76 ? 18.236 -8.484 -2.619 1.00 24.89 77 ASP A C 1
ATOM 581 O O . ASP A 1 76 ? 17.556 -7.791 -3.366 1.00 21.84 77 ASP A O 1
ATOM 586 N N . GLY A 1 77 ? 18.561 -9.731 -2.902 1.00 24.90 78 GLY A N 1
ATOM 587 C CA . GLY A 1 77 ? 18.109 -10.354 -4.142 1.00 27.47 78 GLY A CA 1
ATOM 588 C C . GLY A 1 77 ? 19.225 -10.371 -5.178 1.00 28.37 78 GLY A C 1
ATOM 589 O O . GLY A 1 77 ? 19.886 -9.365 -5.391 1.00 28.46 78 GLY A O 1
ATOM 590 N N . ASP A 1 78 ? 19.401 -11.517 -5.840 1.00 30.11 79 ASP A N 1
ATOM 591 C CA . ASP A 1 78 ? 20.499 -11.740 -6.802 1.00 31.12 79 ASP A CA 1
ATOM 592 C C . ASP A 1 78 ? 20.054 -11.688 -8.287 1.00 30.49 79 ASP A C 1
ATOM 593 O O . ASP A 1 78 ? 20.897 -11.625 -9.184 1.00 30.03 79 ASP A O 1
ATOM 598 N N . THR A 1 79 ? 18.746 -11.714 -8.543 1.00 29.50 80 THR A N 1
ATOM 599 C CA . THR A 1 79 ? 18.240 -11.653 -9.907 1.00 29.06 80 THR A CA 1
ATOM 600 C C . THR A 1 79 ? 17.250 -10.563 -10.044 1.00 29.05 80 THR A C 1
ATOM 601 O O . THR A 1 79 ? 16.685 -10.071 -9.042 1.00 28.60 80 THR A O 1
ATOM 605 N N . TYR A 1 80 ? 17.009 -10.166 -11.285 1.00 28.80 81 TYR A N 1
ATOM 606 C CA . TYR A 1 80 ? 16.083 -9.081 -11.511 1.00 28.86 81 TYR A CA 1
ATOM 607 C C . TYR A 1 80 ? 14.748 -9.396 -10.885 1.00 27.60 81 TYR A C 1
ATOM 608 O O . TYR A 1 80 ? 14.112 -8.518 -10.312 1.00 28.57 81 TYR A O 1
ATOM 617 N N . ASP A 1 81 ? 14.317 -10.649 -10.956 1.00 27.63 82 ASP A N 1
ATOM 618 C CA . ASP A 1 81 ? 12.977 -10.989 -10.510 1.00 26.96 82 ASP A CA 1
ATOM 619 C C . ASP A 1 81 ? 12.875 -11.040 -8.982 1.00 26.65 82 ASP A C 1
ATOM 620 O O . ASP A 1 81 ? 11.789 -11.030 -8.473 1.00 27.72 82 ASP A O 1
ATOM 625 N N . THR A 1 82 ? 13.994 -11.145 -8.278 1.00 27.21 83 THR A N 1
ATOM 626 C CA . THR A 1 82 ? 14.010 -11.192 -6.804 1.00 26.27 83 THR A CA 1
ATOM 627 C C . THR A 1 82 ? 14.543 -9.922 -6.108 1.00 26.43 83 THR A C 1
ATOM 628 O O . THR A 1 82 ? 14.674 -9.916 -4.848 1.00 24.71 83 THR A O 1
ATOM 632 N N . LEU A 1 83 ? 14.841 -8.853 -6.863 1.00 26.39 84 LEU A N 1
ATOM 633 C CA . LEU A 1 83 ? 15.348 -7.635 -6.220 1.00 27.22 84 LEU A CA 1
ATOM 634 C C . LEU A 1 83 ? 14.290 -7.139 -5.263 1.00 26.75 84 LEU A C 1
ATOM 635 O O . LEU A 1 83 ? 13.122 -7.070 -5.612 1.00 26.71 84 LEU A O 1
ATOM 640 N N . ARG A 1 84 ? 14.710 -6.858 -4.037 1.00 26.57 85 ARG A N 1
ATOM 641 C CA . ARG A 1 84 ? 13.856 -6.213 -3.084 1.00 26.18 85 ARG A CA 1
ATOM 642 C C . ARG A 1 84 ? 14.646 -5.299 -2.147 1.00 26.11 85 ARG A C 1
ATOM 643 O O . ARG A 1 84 ? 15.870 -5.469 -1.936 1.00 25.44 85 ARG A O 1
ATOM 651 N N . GLY A 1 85 ? 13.938 -4.306 -1.631 1.00 23.54 86 GLY A N 1
ATOM 652 C CA . GLY A 1 85 ? 14.579 -3.318 -0.834 1.00 23.67 86 GLY A CA 1
ATOM 653 C C . GLY A 1 85 ? 13.673 -2.233 -0.302 1.00 22.82 86 GLY A C 1
ATOM 654 O O . GLY A 1 85 ? 12.491 -2.156 -0.620 1.00 20.89 86 GLY A O 1
ATOM 655 N N . VAL A 1 86 ? 14.282 -1.389 0.523 1.00 21.01 87 VAL A N 1
ATOM 656 C CA . VAL A 1 86 ? 13.600 -0.275 1.106 1.00 20.55 87 VAL A CA 1
ATOM 657 C C . VAL A 1 86 ? 14.635 0.844 1.329 1.00 20.67 87 VAL A C 1
ATOM 658 O O . VAL A 1 86 ? 15.757 0.607 1.773 1.00 20.85 87 VAL A O 1
ATOM 662 N N . SER A 1 87 ? 14.227 2.048 0.986 1.00 19.48 88 SER A N 1
ATOM 663 C CA . SER A 1 87 ? 15.100 3.209 0.981 1.00 21.76 88 SER A CA 1
ATOM 664 C C . SER A 1 87 ? 14.403 4.290 1.811 1.00 21.97 88 SER A C 1
ATOM 665 O O . SER A 1 87 ? 13.242 4.649 1.520 1.00 22.81 88 SER A O 1
ATOM 668 N N . PHE A 1 88 ? 15.096 4.777 2.835 1.00 21.20 89 PHE A N 1
ATOM 669 C CA . PHE A 1 88 ? 14.583 5.746 3.804 1.00 21.70 89 PHE A CA 1
ATOM 670 C C . PHE A 1 88 ? 15.350 7.047 3.639 1.00 22.04 89 PHE A C 1
ATOM 671 O O . PHE A 1 88 ? 16.579 7.046 3.484 1.00 20.66 89 PHE A O 1
ATOM 679 N N . GLU A 1 89 ? 14.624 8.158 3.653 1.00 20.63 90 GLU A N 1
ATOM 680 C CA . GLU A 1 89 ? 15.237 9.448 3.763 1.00 21.46 90 GLU A CA 1
ATOM 681 C C . GLU A 1 89 ? 14.581 10.072 4.991 1.00 21.26 90 GLU A C 1
ATOM 682 O O . GLU A 1 89 ? 13.406 9.878 5.229 1.00 19.95 90 GLU A O 1
ATOM 688 N N . GLY A 1 90 ? 15.363 10.774 5.782 1.00 20.50 91 GLY A N 1
ATOM 689 C CA . GLY A 1 90 ? 14.828 11.396 6.990 1.00 21.44 91 GLY A CA 1
ATOM 690 C C . GLY A 1 90 ? 15.815 12.201 7.755 1.00 21.12 91 GLY A C 1
ATOM 691 O O . GLY A 1 90 ? 16.675 12.894 7.173 1.00 19.86 91 GLY A O 1
ATOM 692 N N . VAL A 1 91 ? 15.673 12.087 9.078 1.00 22.92 92 VAL A N 1
ATOM 693 C CA . VAL A 1 91 ? 16.522 12.775 10.030 1.00 23.48 92 VAL A CA 1
ATOM 694 C C . VAL A 1 91 ? 16.962 11.763 11.091 1.00 23.61 92 VAL A C 1
ATOM 695 O O . VAL A 1 91 ? 16.251 10.802 11.402 1.00 23.14 92 VAL A O 1
ATOM 699 N N . ALA A 1 92 ? 18.174 11.952 11.576 1.00 22.98 93 ALA A N 1
ATOM 700 C CA . ALA A 1 92 ? 18.711 11.204 12.689 1.00 23.70 93 ALA A CA 1
ATOM 701 C C . ALA A 1 92 ? 18.688 12.077 13.947 1.00 24.64 93 ALA A C 1
ATOM 702 O O . ALA A 1 92 ? 18.946 13.255 13.844 1.00 23.85 93 ALA A O 1
ATOM 704 N N . GLU A 1 93 ? 18.368 11.477 15.109 1.00 24.46 94 GLU A N 1
ATOM 705 C CA . GLU A 1 93 ? 18.709 12.037 16.414 1.00 24.85 94 GLU A CA 1
ATOM 706 C C . GLU A 1 93 ? 19.888 11.276 17.051 1.00 24.84 94 GLU A C 1
ATOM 707 O O . GLU A 1 93 ? 19.927 10.060 17.071 1.00 24.61 94 GLU A O 1
ATOM 713 N N . ILE A 1 94 ? 20.827 12.046 17.590 1.00 24.14 95 ILE A N 1
ATOM 714 C CA . ILE A 1 94 ? 21.919 11.576 18.403 1.00 24.13 95 ILE A CA 1
ATOM 715 C C . ILE A 1 94 ? 21.500 11.559 19.871 1.00 23.80 95 ILE A C 1
ATOM 716 O O . ILE A 1 94 ? 21.032 12.540 20.421 1.00 22.06 95 ILE A O 1
ATOM 721 N N . VAL A 1 95 ? 21.635 10.387 20.475 1.00 23.21 96 VAL A N 1
ATOM 722 C CA . VAL A 1 95 ? 21.114 10.103 21.791 1.00 23.51 96 VAL A CA 1
ATOM 723 C C . VAL A 1 95 ? 22.271 9.572 22.575 1.00 25.72 96 VAL A C 1
ATOM 724 O O . VAL A 1 95 ? 22.905 8.624 22.110 1.00 25.39 96 VAL A O 1
ATOM 728 N N . GLU A 1 96 ? 22.574 10.148 23.746 1.00 27.08 97 GLU A N 1
ATOM 729 C CA . GLU A 1 96 ? 23.549 9.536 24.673 1.00 28.73 97 GLU A CA 1
ATOM 730 C C . GLU A 1 96 ? 22.925 9.099 26.017 1.00 28.94 97 GLU A C 1
ATOM 731 O O . GLU A 1 96 ? 23.623 8.695 26.954 1.00 27.51 97 GLU A O 1
ATOM 737 N N . GLU A 1 97 ? 21.604 9.156 26.104 1.00 28.49 98 GLU A N 1
ATOM 738 C CA . GLU A 1 97 ? 20.914 8.643 27.290 1.00 28.45 98 GLU A CA 1
ATOM 739 C C . GLU A 1 97 ? 21.217 7.121 27.574 1.00 27.83 98 GLU A C 1
ATOM 740 O O . GLU A 1 97 ? 21.035 6.265 26.723 1.00 26.21 98 GLU A O 1
ATOM 746 N N . PRO A 1 98 ? 21.705 6.802 28.768 1.00 27.72 99 PRO A N 1
ATOM 747 C CA . PRO A 1 98 ? 22.283 5.462 28.996 1.00 27.60 99 PRO A CA 1
ATOM 748 C C . PRO A 1 98 ? 21.285 4.311 28.826 1.00 27.84 99 PRO A C 1
ATOM 749 O O . PRO A 1 98 ? 21.689 3.290 28.311 1.00 27.32 99 PRO A O 1
ATOM 753 N N . GLU A 1 99 ? 20.020 4.480 29.177 1.00 26.42 100 GLU A N 1
ATOM 754 C CA . GLU A 1 99 ? 19.067 3.387 28.991 1.00 27.66 100 GLU A CA 1
ATOM 755 C C . GLU A 1 99 ? 18.903 3.085 27.501 1.00 26.53 100 GLU A C 1
ATOM 756 O O . GLU A 1 99 ? 18.878 1.934 27.101 1.00 25.06 100 GLU A O 1
ATOM 759 N N . ALA A 1 100 ? 18.798 4.151 26.698 1.00 26.55 101 ALA A N 1
ATOM 760 C CA . ALA A 1 100 ? 18.674 4.016 25.272 1.00 25.79 101 ALA A CA 1
ATOM 761 C C . ALA A 1 100 ? 19.868 3.327 24.662 1.00 24.56 101 ALA A C 1
ATOM 762 O O . ALA A 1 100 ? 19.670 2.534 23.754 1.00 24.18 101 ALA A O 1
ATOM 764 N N . LEU A 1 101 ? 21.079 3.681 25.092 1.00 24.01 102 LEU A N 1
ATOM 765 C CA . LEU A 1 101 ? 22.285 3.051 24.548 1.00 24.41 102 LEU A CA 1
ATOM 766 C C . LEU A 1 101 ? 22.320 1.572 24.858 1.00 23.62 102 LEU A C 1
ATOM 767 O O . LEU A 1 101 ? 22.727 0.777 24.043 1.00 23.16 102 LEU A O 1
ATOM 772 N N . HIS A 1 102 ? 21.882 1.215 26.053 1.00 23.09 103 HIS A N 1
ATOM 773 C CA . HIS A 1 102 ? 21.915 -0.165 26.461 1.00 23.25 103 HIS A CA 1
ATOM 774 C C . HIS A 1 102 ? 20.940 -1.009 25.577 1.00 22.36 103 HIS A C 1
ATOM 775 O O . HIS A 1 102 ? 21.299 -2.097 25.124 1.00 20.31 103 HIS A O 1
ATOM 782 N N . ARG A 1 103 ? 19.750 -0.477 25.305 1.00 21.60 104 ARG A N 1
ATOM 783 C CA . ARG A 1 103 ? 18.815 -1.082 24.338 1.00 21.78 104 ARG A CA 1
ATOM 784 C C . ARG A 1 103 ? 19.419 -1.254 22.914 1.00 20.63 104 ARG A C 1
ATOM 785 O O . ARG A 1 103 ? 19.179 -2.265 22.260 1.00 20.49 104 ARG A O 1
ATOM 793 N N . VAL A 1 104 ? 20.196 -0.267 22.448 1.00 19.00 105 VAL A N 1
ATOM 794 C CA . VAL A 1 104 ? 20.917 -0.364 21.167 1.00 18.28 105 VAL A CA 1
ATOM 795 C C . VAL A 1 104 ? 21.894 -1.513 21.267 1.00 18.86 105 VAL A C 1
ATOM 796 O O . VAL A 1 104 ? 21.880 -2.407 20.411 1.00 20.85 105 VAL A O 1
ATOM 800 N N . GLY A 1 105 ? 22.648 -1.572 22.368 1.00 18.18 106 GLY A N 1
ATOM 801 C CA . GLY A 1 105 ? 23.687 -2.562 22.528 1.00 18.22 106 GLY A CA 1
ATOM 802 C C . GLY A 1 105 ? 23.101 -3.967 22.573 1.00 19.51 106 GLY A C 1
ATOM 803 O O . GLY A 1 105 ? 23.643 -4.877 21.954 1.00 18.18 106 GLY A O 1
ATOM 804 N N . VAL A 1 106 ? 21.947 -4.102 23.241 1.00 18.33 107 VAL A N 1
ATOM 805 C CA . VAL A 1 106 ? 21.272 -5.369 23.387 1.00 20.12 107 VAL A CA 1
ATOM 806 C C . VAL A 1 106 ? 20.673 -5.854 22.082 1.00 19.11 107 VAL A C 1
ATOM 807 O O . VAL A 1 106 ? 20.650 -7.062 21.823 1.00 19.01 107 VAL A O 1
ATOM 811 N N . SER A 1 107 ? 20.146 -4.929 21.274 1.00 18.58 108 SER A N 1
ATOM 812 C CA . SER A 1 107 ? 19.521 -5.282 20.025 1.00 18.61 108 SER A CA 1
ATOM 813 C C . SER A 1 107 ? 20.580 -5.748 19.037 1.00 19.40 108 SER A C 1
ATOM 814 O O . SER A 1 107 ? 20.362 -6.728 18.326 1.00 19.97 108 SER A O 1
ATOM 817 N N . VAL A 1 108 ? 21.736 -5.089 19.016 1.00 18.20 109 VAL A N 1
ATOM 818 C CA . VAL A 1 108 ? 22.813 -5.455 18.165 1.00 19.07 109 VAL A CA 1
ATOM 819 C C . VAL A 1 108 ? 23.383 -6.822 18.574 1.00 18.41 109 VAL A C 1
ATOM 820 O O . VAL A 1 108 ? 23.694 -7.648 17.720 1.00 16.42 109 VAL A O 1
ATOM 824 N N . TRP A 1 109 ? 23.505 -7.028 19.875 1.00 18.28 110 TRP A N 1
ATOM 825 C CA . TRP A 1 109 ? 23.922 -8.289 20.432 1.00 18.95 110 TRP A CA 1
ATOM 826 C C . TRP A 1 109 ? 22.997 -9.429 20.039 1.00 18.83 110 TRP A C 1
ATOM 827 O O . TRP A 1 109 ? 23.463 -10.456 19.586 1.00 20.26 110 TRP A O 1
ATOM 838 N N . GLU A 1 110 ? 21.711 -9.227 20.146 1.00 17.37 111 GLU A N 1
ATOM 839 C CA . GLU A 1 110 ? 20.758 -10.232 19.817 1.00 17.91 111 GLU A CA 1
ATOM 840 C C . GLU A 1 110 ? 20.638 -10.477 18.314 1.00 18.81 111 GLU A C 1
ATOM 841 O O . GLU A 1 110 ? 20.426 -11.608 17.878 1.00 17.33 111 GLU A O 1
ATOM 847 N N . ARG A 1 111 ? 20.887 -9.434 17.522 1.00 18.10 112 ARG A N 1
ATOM 848 C CA . ARG A 1 111 ? 20.721 -9.491 16.117 1.00 19.00 112 ARG A CA 1
ATOM 849 C C . ARG A 1 111 ? 21.933 -10.185 15.458 1.00 18.92 112 ARG A C 1
ATOM 850 O O . ARG A 1 111 ? 21.792 -10.854 14.447 1.00 19.61 112 ARG A O 1
ATOM 858 N N . TYR A 1 112 ? 23.103 -10.049 16.043 1.00 20.26 113 TYR A N 1
ATOM 859 C CA . TYR A 1 112 ? 24.305 -10.479 15.377 1.00 21.31 113 TYR A CA 1
ATOM 860 C C . TYR A 1 112 ? 25.181 -11.419 16.181 1.00 22.69 113 TYR A C 1
ATOM 861 O O . TYR A 1 112 ? 26.194 -11.906 15.649 1.00 23.40 113 TYR A O 1
ATOM 870 N N . THR A 1 113 ? 24.836 -11.650 17.449 1.00 23.90 114 THR A N 1
ATOM 871 C CA . THR A 1 113 ? 25.670 -12.458 18.312 1.00 25.07 114 THR A CA 1
ATOM 872 C C . THR A 1 113 ? 24.928 -13.676 18.846 1.00 26.84 114 THR A C 1
ATOM 873 O O . THR A 1 113 ? 25.438 -14.801 18.715 1.00 28.15 114 THR A O 1
ATOM 877 N N . GLY A 1 114 ? 23.743 -13.470 19.396 1.00 27.40 115 GLY A N 1
ATOM 878 C CA . GLY A 1 114 ? 23.035 -14.461 20.184 1.00 28.23 115 GLY A CA 1
ATOM 879 C C . GLY A 1 114 ? 22.080 -13.827 21.216 1.00 28.65 115 GLY A C 1
ATOM 880 O O . GLY A 1 114 ? 21.995 -12.602 21.362 1.00 29.33 115 GLY A O 1
ATOM 881 N N . PRO A 1 115 ? 21.333 -14.643 21.942 1.00 29.30 116 PRO A N 1
ATOM 882 C CA . PRO A 1 115 ? 20.481 -14.103 23.004 1.00 28.54 116 PRO A CA 1
ATOM 883 C C . PRO A 1 115 ? 21.296 -13.379 24.079 1.00 27.66 116 PRO A C 1
ATOM 884 O O . PRO A 1 115 ? 22.424 -13.735 24.417 1.00 27.03 116 PRO A O 1
ATOM 888 N N . TYR A 1 116 ? 20.714 -12.306 24.579 1.00 27.20 117 TYR A N 1
ATOM 889 C CA . TYR A 1 116 ? 21.321 -11.504 25.621 1.00 27.35 117 TYR A CA 1
ATOM 890 C C . TYR A 1 116 ? 20.925 -12.095 27.017 1.00 26.67 117 TYR A C 1
ATOM 891 O O . TYR A 1 116 ? 19.767 -12.468 27.251 1.00 27.13 117 TYR A O 1
ATOM 900 N N . THR A 1 117 ? 21.905 -12.208 27.903 1.00 27.30 118 THR A N 1
ATOM 901 C CA . THR A 1 117 ? 21.661 -12.457 29.346 1.00 27.87 118 THR A CA 1
ATOM 902 C C . THR A 1 117 ? 22.452 -11.436 30.164 1.00 28.38 118 THR A C 1
ATOM 903 O O . THR A 1 117 ? 23.437 -10.858 29.676 1.00 28.94 118 THR A O 1
ATOM 907 N N . ASP A 1 118 ? 22.064 -11.284 31.432 1.00 29.63 119 ASP A N 1
ATOM 908 C CA . ASP A 1 118 ? 22.704 -10.326 32.339 1.00 30.03 119 ASP A CA 1
ATOM 909 C C . ASP A 1 118 ? 24.207 -10.523 32.391 1.00 30.53 119 ASP A C 1
ATOM 910 O O . ASP A 1 118 ? 24.924 -9.551 32.506 1.00 30.23 119 ASP A O 1
ATOM 915 N N . GLU A 1 119 ? 24.699 -11.755 32.245 1.00 31.58 120 GLU A N 1
ATOM 916 C CA . GLU A 1 119 ? 26.156 -11.996 32.206 1.00 32.80 120 GLU A CA 1
ATOM 917 C C . GLU A 1 119 ? 26.880 -11.468 30.941 1.00 33.11 120 GLU A C 1
ATOM 918 O O . GLU A 1 119 ? 28.088 -11.278 30.963 1.00 33.14 120 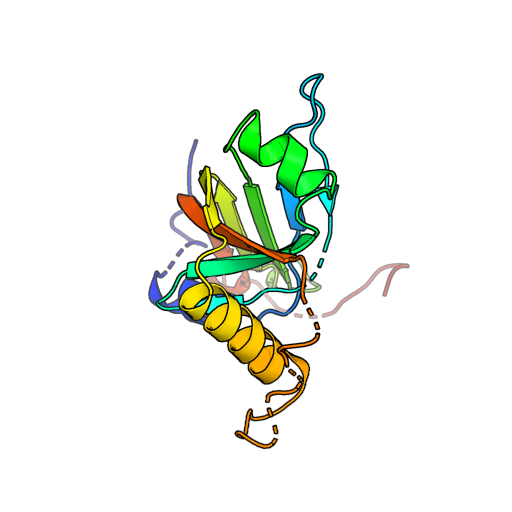GLU A O 1
ATOM 928 N N . LYS A 1 121 ? 26.326 -8.374 30.106 1.00 32.93 122 LYS A N 1
ATOM 929 C CA . LYS A 1 121 ? 26.310 -6.930 30.319 1.00 32.84 122 LYS A CA 1
ATOM 930 C C . LYS A 1 121 ? 27.692 -6.270 30.191 1.00 32.50 122 LYS A C 1
ATOM 931 O O . LYS A 1 121 ? 27.780 -5.290 29.497 1.00 29.89 122 LYS A O 1
ATOM 937 N N . PRO A 1 122 ? 28.772 -6.761 30.826 1.00 33.44 123 PRO A N 1
ATOM 938 C CA . PRO A 1 122 ? 30.069 -6.049 30.697 1.00 33.79 123 PRO A CA 1
ATOM 939 C C . PRO A 1 122 ? 30.539 -5.908 29.249 1.00 33.47 123 PRO A C 1
ATOM 940 O O . PRO A 1 122 ? 31.280 -4.985 28.918 1.00 33.93 123 PRO A O 1
ATOM 952 N N . VAL A 1 124 ? 28.479 -5.833 26.437 1.00 31.06 125 VAL A N 1
ATOM 953 C CA . VAL A 1 124 ? 27.594 -4.826 25.845 1.00 30.46 125 VAL A CA 1
ATOM 954 C C . VAL A 1 124 ? 27.946 -3.426 26.369 1.00 30.39 125 VAL A C 1
ATOM 955 O O . VAL A 1 124 ? 28.001 -2.483 25.594 1.00 29.11 125 VAL A O 1
ATOM 959 N N . ASP A 1 125 ? 28.233 -3.305 27.663 1.00 30.36 126 ASP A N 1
ATOM 960 C CA . ASP A 1 125 ? 28.755 -2.052 28.238 1.00 31.48 126 ASP A CA 1
ATOM 961 C C . ASP A 1 125 ? 29.995 -1.605 27.468 1.00 31.79 126 ASP A C 1
ATOM 962 O O . ASP A 1 125 ? 30.158 -0.437 27.191 1.00 32.02 126 ASP A O 1
ATOM 967 N N . GLN A 1 126 ? 30.878 -2.544 27.119 1.00 32.14 127 GLN A N 1
ATOM 968 C CA . GLN A 1 126 ? 32.133 -2.199 26.454 1.00 32.88 127 GLN A CA 1
ATOM 969 C C . GLN A 1 126 ? 31.975 -1.852 24.969 1.00 31.36 127 GLN A C 1
ATOM 970 O O . GLN A 1 126 ? 32.630 -0.950 24.467 1.00 31.42 127 GLN A O 1
ATOM 992 N N . ASN A 1 129 ? 30.603 1.742 25.130 1.00 29.72 130 ASN A N 1
ATOM 993 C CA . ASN A 1 129 ? 31.486 2.696 25.823 1.00 31.96 130 ASN A CA 1
ATOM 994 C C . ASN A 1 129 ? 31.988 3.826 24.905 1.00 31.34 130 ASN A C 1
ATOM 995 O O . ASN A 1 129 ? 32.599 3.568 23.890 1.00 30.67 130 ASN A O 1
ATOM 1000 N N . LYS A 1 130 ? 31.688 5.076 25.244 1.00 32.83 131 LYS A N 1
ATOM 1001 C CA . LYS A 1 130 ? 32.074 6.263 24.427 1.00 33.42 131 LYS A CA 1
ATOM 1002 C C . LYS A 1 130 ? 31.381 6.269 23.059 1.00 31.45 131 LYS A C 1
ATOM 1003 O O . LYS A 1 130 ? 31.893 6.838 22.069 1.00 29.61 131 LYS A O 1
ATOM 1009 N N . ARG A 1 131 ? 30.248 5.583 22.987 1.00 28.91 132 ARG A N 1
ATOM 1010 C CA . ARG A 1 131 ? 29.479 5.578 21.770 1.00 28.54 132 ARG A CA 1
ATOM 1011 C C . ARG A 1 131 ? 28.171 6.324 21.992 1.00 27.24 132 ARG A C 1
ATOM 1012 O O . ARG A 1 131 ? 27.752 6.551 23.120 1.00 26.05 132 ARG A O 1
ATOM 1020 N N . VAL A 1 132 ? 27.584 6.765 20.902 1.00 26.38 133 VAL A N 1
ATOM 1021 C CA . VAL A 1 132 ? 26.236 7.340 20.920 1.00 25.86 133 VAL A CA 1
ATOM 1022 C C . VAL A 1 132 ? 25.288 6.459 20.115 1.00 25.23 133 VAL A C 1
ATOM 1023 O O . VAL A 1 132 ? 25.710 5.660 19.298 1.00 24.14 133 VAL A O 1
ATOM 1027 N N . GLY A 1 133 ? 24.000 6.619 20.366 1.00 24.23 134 GLY A N 1
ATOM 1028 C CA . GLY A 1 133 ? 22.963 6.000 19.573 1.00 23.46 134 GLY A CA 1
ATOM 1029 C C . GLY A 1 133 ? 22.546 6.963 18.465 1.00 23.80 134 GLY A C 1
ATOM 1030 O O . GLY A 1 133 ? 22.573 8.175 18.677 1.00 23.63 134 GLY A O 1
ATOM 1031 N N . VAL A 1 134 ? 22.169 6.423 17.295 1.00 22.58 135 VAL A N 1
ATOM 1032 C CA . VAL A 1 134 ? 21.673 7.226 16.204 1.00 22.71 135 VAL A CA 1
ATOM 1033 C C . VAL A 1 134 ? 20.333 6.670 15.783 1.00 22.03 135 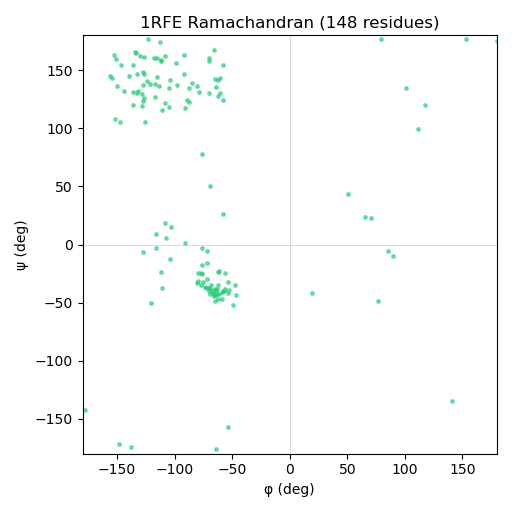VAL A C 1
ATOM 1034 O O . VAL A 1 134 ? 20.247 5.606 15.168 1.00 22.16 135 VAL A O 1
ATOM 1038 N N . ARG A 1 135 ? 19.281 7.364 16.141 1.00 21.43 136 ARG A N 1
ATOM 1039 C CA . ARG A 1 135 ? 17.961 6.953 15.783 1.00 22.82 136 ARG A CA 1
ATOM 1040 C C . ARG A 1 135 ? 17.589 7.516 14.412 1.00 22.61 136 ARG A C 1
ATOM 1041 O O . ARG A 1 135 ? 17.599 8.699 14.217 1.00 22.28 136 ARG A O 1
ATOM 1049 N N . ILE A 1 136 ? 17.241 6.629 13.488 1.00 22.19 137 ILE A N 1
ATOM 1050 C CA . ILE A 1 136 ? 16.799 6.999 12.146 1.00 22.61 137 ILE A CA 1
ATOM 1051 C C . ILE A 1 136 ? 15.282 7.166 12.111 1.00 22.55 137 ILE A C 1
ATOM 1052 O O . ILE A 1 136 ? 14.488 6.230 12.368 1.00 22.75 137 ILE A O 1
ATOM 1057 N N . VAL A 1 137 ? 14.877 8.386 11.809 1.00 21.65 138 VAL A N 1
ATOM 1058 C CA . VAL A 1 137 ? 13.461 8.683 11.654 1.00 22.85 138 VAL A CA 1
ATOM 1059 C C . VAL A 1 137 ? 13.148 8.978 10.199 1.00 23.14 138 VAL A C 1
ATOM 1060 O O . VAL A 1 137 ? 13.646 9.945 9.642 1.00 22.36 138 VAL A O 1
ATOM 1064 N N . ALA A 1 138 ? 12.337 8.133 9.582 1.00 22.55 139 ALA A N 1
ATOM 1065 C CA . ALA A 1 138 ? 12.083 8.252 8.179 1.00 23.81 139 ALA A CA 1
ATOM 1066 C C . ALA A 1 138 ? 10.938 9.274 7.962 1.00 24.91 139 ALA A C 1
ATOM 1067 O O . ALA A 1 138 ? 9.957 9.291 8.699 1.00 25.17 139 ALA A O 1
ATOM 1069 N N . ARG A 1 139 ? 11.082 10.106 6.945 1.00 25.44 140 ARG A N 1
ATOM 1070 C CA . ARG A 1 139 ? 9.991 10.946 6.474 1.00 26.14 140 ARG A CA 1
ATOM 1071 C C . ARG A 1 139 ? 9.516 10.529 5.102 1.00 26.35 140 ARG A C 1
ATOM 1072 O O . ARG A 1 139 ? 8.427 10.861 4.734 1.00 24.97 140 ARG A O 1
ATOM 1084 N N . ARG A 1 140 ? 10.385 9.870 4.340 1.00 25.95 141 ARG A N 1
ATOM 1085 C CA . ARG A 1 140 ? 10.075 9.371 3.014 1.00 27.07 141 ARG A CA 1
ATOM 1086 C C . ARG A 1 140 ? 10.640 7.966 2.905 1.00 26.27 141 ARG A C 1
ATOM 1087 O O . ARG A 1 140 ? 11.799 7.683 3.256 1.00 24.75 141 ARG A O 1
ATOM 1095 N N . THR A 1 141 ? 9.779 7.087 2.427 1.00 25.83 142 THR A N 1
ATOM 1096 C CA . THR A 1 141 ? 10.052 5.698 2.315 1.00 25.61 142 THR A CA 1
ATOM 1097 C C . THR A 1 141 ? 9.640 5.279 0.927 1.00 26.31 142 THR A C 1
ATOM 1098 O O . THR A 1 141 ? 8.550 5.585 0.485 1.00 26.67 142 THR A O 1
ATOM 1102 N N . ARG A 1 142 ? 10.532 4.563 0.269 1.00 25.38 143 ARG A N 1
ATOM 1103 C CA . ARG A 1 142 ? 10.261 3.917 -0.978 1.00 25.82 143 ARG A CA 1
ATOM 1104 C C . ARG A 1 142 ? 10.665 2.458 -0.826 1.00 24.66 143 ARG A C 1
ATOM 1105 O O . ARG A 1 142 ? 11.695 2.145 -0.223 1.00 22.07 143 ARG A O 1
ATOM 1113 N N . SER A 1 143 ? 9.829 1.558 -1.333 1.00 23.74 144 SER A N 1
ATOM 1114 C CA . SER A 1 143 ? 10.169 0.124 -1.274 1.00 23.51 144 SER A CA 1
ATOM 1115 C C . SER A 1 143 ? 9.916 -0.598 -2.582 1.00 23.68 144 SER A C 1
ATOM 1116 O O . SER A 1 143 ? 9.215 -0.099 -3.499 1.00 21.25 144 SER A O 1
ATOM 1119 N N . TRP A 1 144 ? 10.473 -1.809 -2.669 1.00 23.94 145 TRP A N 1
ATOM 1120 C CA . TRP A 1 144 ? 10.286 -2.625 -3.834 1.00 24.90 145 TRP A CA 1
ATOM 1121 C C . TRP A 1 144 ? 10.482 -4.124 -3.544 1.00 24.98 145 TRP A C 1
ATOM 1122 O O . TRP A 1 144 ? 11.287 -4.541 -2.717 1.00 23.20 145 TRP A O 1
ATOM 1133 N N . ASP A 1 145 ? 9.697 -4.919 -4.236 1.00 26.18 146 ASP A N 1
ATOM 1134 C CA . ASP A 1 145 ? 9.852 -6.382 -4.213 1.00 27.14 146 ASP A CA 1
ATOM 1135 C C . ASP A 1 145 ? 9.461 -6.903 -5.571 1.00 28.12 146 ASP A C 1
ATOM 1136 O O . ASP A 1 145 ? 8.273 -6.975 -5.906 1.00 28.08 146 ASP A O 1
ATOM 1141 N N . HIS A 1 146 ? 10.472 -7.279 -6.344 1.00 29.14 147 HIS A N 1
ATOM 1142 C CA . HIS A 1 146 ? 10.252 -7.656 -7.724 1.00 29.91 147 HIS A CA 1
ATOM 1143 C C . HIS A 1 146 ? 9.542 -8.997 -7.848 1.00 31.42 147 HIS A C 1
ATOM 1144 O O . HIS A 1 146 ? 9.035 -9.311 -8.910 1.00 31.74 147 HIS A O 1
ATOM 1151 N N . ARG A 1 147 ? 9.501 -9.787 -6.769 1.00 33.26 148 ARG A N 1
ATOM 1152 C CA . ARG A 1 147 ? 8.639 -10.985 -6.745 1.00 34.56 148 ARG A CA 1
ATOM 1153 C C . ARG A 1 147 ? 7.158 -10.700 -7.023 1.00 34.78 148 ARG A C 1
ATOM 1154 O O . ARG A 1 147 ? 6.404 -11.581 -7.471 1.00 33.77 148 ARG A O 1
ATOM 1162 N N . LYS A 1 148 ? 6.719 -9.485 -6.761 1.00 35.15 149 LYS A N 1
ATOM 1163 C CA . LYS A 1 148 ? 5.307 -9.158 -6.974 1.00 35.46 149 LYS A CA 1
ATOM 1164 C C . LYS A 1 148 ? 4.917 -8.940 -8.453 1.00 36.54 149 LYS A C 1
ATOM 1165 O O . LYS A 1 148 ? 3.763 -8.724 -8.775 1.00 35.84 149 LYS A O 1
ATOM 1171 N N . LEU A 1 149 ? 5.896 -9.006 -9.339 1.00 38.65 150 LEU A N 1
ATOM 1172 C CA . LEU A 1 149 ? 5.680 -8.974 -10.792 1.00 39.64 150 LEU A CA 1
ATOM 1173 C C . LEU A 1 149 ? 5.245 -10.300 -11.395 1.00 40.14 150 LEU A C 1
ATOM 1174 O O . LEU A 1 149 ? 4.650 -10.317 -12.481 1.00 41.06 150 LEU A O 1
ATOM 1179 N N . GLY A 1 150 ? 5.580 -11.396 -10.735 1.00 40.16 151 GLY A N 1
ATOM 1180 C CA . GLY A 1 150 ? 5.247 -12.706 -11.247 1.00 40.73 151 GLY A CA 1
ATOM 1181 C C . GLY A 1 150 ? 6.068 -13.073 -12.468 1.00 41.07 151 GLY A C 1
ATOM 1182 O O . GLY A 1 150 ? 5.658 -13.937 -13.258 1.00 41.46 151 GLY A O 1
ATOM 1183 N N . LEU A 1 151 ? 7.227 -12.435 -12.624 1.00 40.71 152 LEU A N 1
ATOM 1184 C CA . LEU A 1 151 ? 8.183 -12.845 -13.627 1.00 41.10 152 LEU A CA 1
ATOM 1185 C C . LEU A 1 151 ? 8.610 -14.298 -13.445 1.00 41.57 152 LEU A C 1
ATOM 1186 O O . LEU A 1 151 ? 8.510 -14.861 -12.360 1.00 41.72 152 LEU A O 1
ATOM 1191 N N . PRO A 1 152 ? 9.030 -14.943 -14.523 1.00 42.05 153 PRO A N 1
ATOM 1192 C CA . PRO A 1 152 ? 9.684 -16.239 -14.397 1.00 42.11 153 PRO A CA 1
ATOM 1193 C C . PRO A 1 152 ? 10.977 -16.143 -13.600 1.00 41.90 153 PRO A C 1
ATOM 1194 O O . PRO A 1 152 ? 11.704 -15.145 -13.690 1.00 41.54 153 PRO A O 1
ATOM 1198 N N . HIS A 1 153 ? 11.216 -17.166 -12.784 1.00 41.10 154 HIS A N 1
ATOM 1199 C CA . HIS A 1 153 ? 12.417 -17.240 -11.972 1.00 41.20 154 HIS A CA 1
ATOM 1200 C C . HIS A 1 153 ? 13.642 -17.344 -12.863 1.00 40.59 154 HIS A C 1
ATOM 1201 O O . HIS A 1 153 ? 13.632 -18.081 -13.840 1.00 39.88 154 HIS A O 1
ATOM 1216 N N . SER A 1 155 ? 18.001 -17.861 -12.731 1.00 38.69 156 SER A N 1
ATOM 1217 C CA . SER A 1 155 ? 19.095 -18.240 -11.858 1.00 39.18 156 SER A CA 1
ATOM 1218 C C . SER A 1 155 ? 20.146 -17.159 -12.086 1.00 38.26 156 SER A C 1
ATOM 1219 O O . SER A 1 155 ? 20.037 -16.386 -13.061 1.00 37.92 156 SER A O 1
ATOM 1222 N N . VAL A 1 156 ? 21.125 -17.078 -11.197 1.00 36.42 157 VAL A N 1
ATOM 1223 C CA . VAL A 1 156 ? 22.112 -16.015 -11.324 1.00 36.25 157 VAL A CA 1
ATOM 1224 C C . VAL A 1 156 ? 23.144 -16.433 -12.382 1.00 34.84 157 VAL A C 1
ATOM 1225 O O . VAL A 1 156 ? 23.572 -17.587 -12.455 1.00 34.90 157 VAL A O 1
ATOM 1229 N N . GLY A 1 157 ? 23.481 -15.473 -13.228 1.00 32.66 158 GLY A N 1
ATOM 1230 C CA . GLY A 1 157 ? 24.291 -15.716 -14.404 1.00 29.90 158 GLY A CA 1
ATOM 1231 C C . GLY A 1 157 ? 25.325 -14.608 -14.599 1.00 27.86 158 GLY A C 1
ATOM 1232 O O . GLY A 1 157 ? 25.512 -13.718 -13.742 1.00 26.30 158 GLY A O 1
ATOM 1233 N N . GLY A 1 158 ? 26.027 -14.701 -15.717 1.00 24.79 159 GLY A N 1
ATOM 1234 C CA . GLY A 1 158 ? 27.123 -13.830 -16.026 1.00 23.66 159 GLY A CA 1
ATOM 1235 C C . GLY A 1 158 ? 28.401 -14.176 -15.348 1.00 24.12 159 GLY A C 1
ATOM 1236 O O . GLY A 1 158 ? 28.490 -15.086 -14.497 1.00 24.87 159 GLY A O 1
ATOM 1237 N N . SER A 1 159 ? 29.410 -13.401 -15.695 1.00 24.05 160 SER A N 1
ATOM 1238 C CA . SER A 1 159 ? 30.738 -13.556 -15.180 1.00 25.40 160 SER A CA 1
ATOM 1239 C C . SER A 1 159 ? 30.858 -13.366 -13.651 1.00 25.01 160 SER A C 1
ATOM 1240 O O . SER A 1 159 ? 31.800 -13.867 -13.030 1.00 24.92 160 SER A O 1
ATOM 1243 N N . THR A 1 160 ? 29.926 -12.642 -13.047 1.00 25.35 161 THR A N 1
ATOM 1244 C CA . THR A 1 160 ? 29.978 -12.367 -11.602 1.00 25.36 161 THR A CA 1
ATOM 1245 C C . THR A 1 160 ? 29.215 -13.430 -10.777 1.00 27.67 161 THR A C 1
ATOM 1246 O O . THR A 1 160 ? 29.065 -13.298 -9.552 1.00 26.09 161 THR A O 1
ATOM 1250 N N . ALA A 1 161 ? 28.657 -14.427 -11.463 1.00 28.77 162 ALA A N 1
ATOM 1251 C CA . ALA A 1 161 ? 28.111 -15.569 -10.810 1.00 30.99 162 ALA A CA 1
ATOM 1252 C C . ALA A 1 161 ? 29.301 -16.453 -10.436 1.00 33.52 162 ALA A C 1
ATOM 1253 O O . ALA A 1 161 ? 29.230 -17.243 -9.498 1.00 36.04 162 ALA A O 1
#

InterPro domains:
  IPR011576 Pyridoxamine 5'-phosphate oxidase, N-terminal [PF01243] (13-145)
  IPR012349 FMN-binding split barrel [G3DSA:2.30.110.10] (10-156)
  IPR019920 F420-binding domain, putative [TIGR03618] (17-143)
  IPR052019 F420H(2)-dependent biliverdin reductase/Heme oxygenase [PTHR35176] (4-150)

Organism: Mycobacterium tuberculosis (strain ATCC 25618 / H37Rv) (NCBI:txid83332)

Foldseek 3Di:
DDADPQFFDPVVQLVQLLPDAKKWKWFAAPVRDTDIDMGFFADPSWTKDKDACPDRRVVRCVVPFWMKMKDWDDQDPQFTKIKIFTAGKDKAPPPVVLLNGLQRRCCSPPNHDDPVPCSPPDNMIMIIDDGPDMYIGGSPSVVDDDDHDDPVD

CATH classification: 2.30.110.10

B-factor: mean 29.09, std 8.5, range [10.06, 60.2]

Nearest PDB structures (foldseek):
  1rfe-assembly1_A  TM=1.007E+00  e=2.450E-30  Mycobacterium tuberculosis H37Rv
  3u0i-assembly1_A-2  TM=8.125E-01  e=1.685E-07  Brucella abortus 2308
  3u5w-assembly1_A-2  TM=7.891E-01  e=1.323E-07  Brucella abortus 2308
  2hq9-assembly1_B  TM=7.184E-01  e=7.685E-08  Mesorhizobium loti
  6m0a-assembly2_D  TM=6.956E-01  e=2.731E-07  Arabidopsis thaliana

Radius of gyration: 17.26 Å; Cα contacts (8 Å, |Δi|>4): 282; chains: 1; bounding box: 32×38×48 Å

Sequence (153 aa):
TKQRADIVSEAEIADFVNSSRTGTLATIGPDGQPHHLTAWYAVIDGEIWLETKAKSQKAVNLRRDPRVSFLLEDGDTYDTLRGVSFEGVAEIVEEPEALHRVGVSVWERYTGPYTDEKPVDQNKRVGVRIVARRTRSWDHRKLGLPHSVGGSTA

Solvent-accessible surface area: 9396 Å² total

Secondary structure (DSSP, 8-state):
----TTT--HHHHHHHHHH----EEEEE-TTS-EEEE---EEETTEEEEEEETTSHHHHHHHH--EEEEEEEE-SSGGG-EEEEEEEEEEEE--HHHHHHHHHHHHHHHT-------------EEEEEEEEEEEEEEEGGGG-------STT-

=== Feature glossary ===
Legend 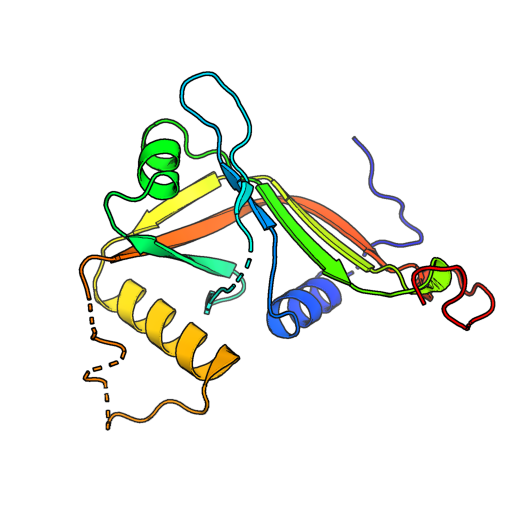for the data blocks above and below:

— What the protein is —

The amino-acid sequence is the protein's primary structure: the linear order of residues from the N-terminus to the C-terminus, written in one-letter code. Everything else here — the 3D coordinates, the secondary structure, the domain annotations — is ultimately a consequence of this string.

Database cross-references. InterPro integrates a dozen domain/family signature databases into unified entries with residue-range hits. GO terms attach function/process/location labels with evidence codes. CATH codes position the fold in a four-level structural taxonomy. Organism is the NCBI-taxonomy species name.

— Where its atoms are —

The mmCIF block holds the 3D Cartesian coordinates of each backbone atom (N, Cα, C, O) in ångströms. mmCIF is the PDB's canonical archive format — a tagged-loop text representation of the atomic model.

The six renders are orthographic views along the three Cartesian axes in both directions. Representation (cartoon, sticks, or surface) and color scheme (sequence-rainbow or by-chain) vary across proteins so the training set covers all the common visualization conventions.

— Local backbone conformation —

Secondary structure is the local, repeating backbone conformation. DSSP classifies it into eight states by reading the hydrogen-bond network: three helix types (H, G, I), two β types (E, B), two non-regular types (T, S), and unstructured coil (-).

SS3 is a coarse helix/strand/coil call (letters a/b/c) made by the P-SEA algorithm from inter-Cα distances and dihedrals. It is less detailed than DSSP but needs only Cα positions.

Backbone dihedral angles. Every residue except chain termini has a φ (preceding-C → N → Cα → C) and a ψ (N → Cα → C → next-N). They are reported in degrees following the IUPAC sign convention. Secondary structure is essentially a statement about which (φ, ψ) basin each residue occupies.

— Global shape and packing —

The geometric summary reports three shape descriptors. Rg (radius of gyration) measures how spread out the Cα atoms are about their centre of mass; compact globular proteins have small Rg, elongated or unfolded ones large. Cα contacts (<8 Å, |i−j|>4) count long-range residue pairs in spatial proximity — high for tightly packed folds, near zero for rods or random coil. The bounding-box extents give the protein's footprint along x, y, z in Å.

Solvent accessibility: the surface area of each residue that a 1.4 Å water probe can touch, in Å². When only backbone atoms are present the absolute values are lower than full-atom SASA (side chains contribute most of the area) and are flagged as backbone-only.

Plot images: a contact map (which residues are close in 3D, as an N×N binary image), a Ramachandran scatter (backbone torsion angles, revealing secondary-structure composition at a glance), and — for AlphaFold structures — a PAE heatmap (pairwise prediction confidence).

— Structural neighborhood —

Foldseek's 3Di representation compresses backbone geometry into a per-residue letter drawn from a learned twenty-state alphabet. It captures the tertiary interaction pattern around each residue — whic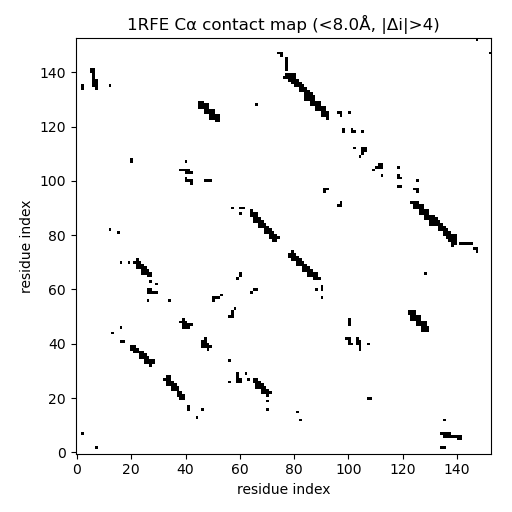h residues are packed against it in space, regardless of where they are in sequence.

Structural nearest neighbors (via Foldseek easy-search vs the PDB). Reported per hit: target PDB id, E-value, and alignment TM-score. A TM-score above ~0.5 is the conventional threshold for 'same fold'.

— Confidence and disorder —

pLDDT (predicted Local Distance Difference Test) is AlphaFold's per-residue confidence score, ranging from 0 to 100. Values above 90 indicate high confidence (typically well-packed cores); 70–90 is confident; 50–70 low confidence; below 50 usually means the region is disordered or the prediction is unreliable there. AlphaFold stores pLDDT in the mmCIF B-factor column.

For experimental (PDB) structures, the B-factor (temperature factor) quantifies the positional spread of each atom in the crystal — a combination of thermal vibration and static disorder — in units of Å². High B-factors mark flexible loops or poorly resolved regions; low B-factors mark the rigid, well-ordered core.

Predicted Aligned Error (PAE) is an AlphaFold confidence matrix: entry (i, j) is the expected error in the position of residue j, in ångströms, when the prediction is superimposed on the true structure at residue i. Low PAE within a block of residues means that block is internally rigid and well-predicted; high PAE between two blocks means their relative placement is uncertain even if each block individually is confident.